Protein AF-A0A7L4TIC7-F1 (afdb_monomer)

pLDDT: mean 89.4, std 5.59, range [59.62, 98.0]

Nearest PDB structures (foldseek):
  6tpi-assembly1_B  TM=7.421E-01  e=2.059E-05  Escherichia coli K-12
  8i6s-assembly1_A  TM=5.550E-01  e=3.733E-06  Pseudomonas aeruginosa
  8tzk-assembly1_C  TM=5.262E-01  e=7.110E-04  Vibrio cholerae
  2vu5-assembly1_A  TM=3.747E-01  e=2.188E+00  Bacillus anthracis
  8snb-assembly1_4K  TM=3.324E-01  e=2.646E+00  Strongylocentrotus purpuratus

Secondary structure (DSSP, 8-state):
-EEEEEEPTT--HHHHHHHHHHHHTSTTEEEEEEE-HHHHHHHHHHHHGGGGGGGGGGSTT--PPPEEEEEESSGGGHHHHHHHHHTSTTEEEEES-HHHHHHHHHHHHHHHHHHHHHHHHHHHHHHHHHHHHHHHHHHHHHHHHHHHHHH-

Sequence (152 aa):
VEIRAYIELTATPEQQEELRTQIENTPNVESVTFLSKDEGLDQLIDSLNEAGSAFESIREENPLNDAFIVRAASPQLTESISQQIDEMPYVESTNYGQDFVERLFAFTDLARTIGVILIVGMMFTAMFLIANTIKITIIARKREIQIMKLVG

Solvent-accessible surface area (backbone atoms only — not comparable to full-atom values): 8396 Å² total; per-residue (Å²): 107,56,32,38,37,29,36,36,89,84,55,48,75,70,54,49,55,50,44,50,51,54,54,62,69,36,87,62,48,68,48,75,42,83,39,49,32,64,59,49,48,51,54,50,28,64,74,44,51,85,66,15,63,72,57,62,77,39,64,89,66,62,85,58,51,37,29,38,43,34,29,41,68,42,73,86,48,41,63,63,52,39,55,59,51,45,71,38,82,62,39,69,45,55,49,58,57,59,75,60,52,52,51,51,49,53,49,51,52,51,53,50,52,52,50,51,52,48,53,53,52,49,53,52,51,51,53,52,51,52,54,50,50,52,53,52,53,50,61,74,42,43,66,61,56,50,52,54,70,72,72,112

Foldseek 3Di:
DKKKFFFAPPDDPVNVVVLLVVLVPDPQWDDKDKDALLNVLVVVLVVCPPVSVVSVVCNVPRPGGIIIIIDGNDLVCNVVSQVVSQPDPRTPHMDDPVVVSVVVVVVVVVVVVVVVVVVVVVVVVVVVVVVVVVVVVCVVCVVVVVVVVVPD

Mean predicted aligned error: 8.48 Å

Radius of gyration: 30.86 Å; Cα contacts (8 Å, |Δi|>4): 159; chains: 1; bounding box: 78×26×85 Å

Structure (mmCIF, N/CA/C/O backbone):
data_AF-A0A7L4TIC7-F1
#
_entry.id   AF-A0A7L4TIC7-F1
#
loop_
_atom_site.group_PDB
_atom_site.id
_atom_site.type_symbol
_atom_site.label_atom_id
_atom_site.label_alt_id
_atom_site.label_comp_id
_atom_site.label_asym_id
_atom_site.label_entity_id
_atom_site.label_seq_id
_atom_site.pdbx_PDB_ins_code
_atom_site.Cartn_x
_atom_site.Cartn_y
_atom_site.Cartn_z
_atom_site.occupancy
_atom_site.B_iso_or_equiv
_atom_site.auth_seq_id
_atom_site.auth_comp_id
_atom_site.auth_asym_id
_atom_site.auth_atom_id
_atom_site.pdbx_PDB_model_num
ATOM 1 N N . VAL A 1 1 ? -1.397 6.448 -4.954 1.00 74.62 1 VAL A N 1
ATOM 2 C CA . VAL A 1 1 ? -0.495 5.275 -4.945 1.00 74.62 1 VAL A CA 1
ATOM 3 C C . VAL A 1 1 ? -0.288 4.907 -6.391 1.00 74.62 1 VAL A C 1
ATOM 5 O O . VAL A 1 1 ? -1.245 5.010 -7.152 1.00 74.62 1 VAL A O 1
ATOM 8 N N . GLU A 1 2 ? 0.940 4.599 -6.771 1.00 85.88 2 GLU A N 1
ATOM 9 C CA . GLU A 1 2 ? 1.299 4.319 -8.159 1.00 85.88 2 GLU A CA 1
ATOM 10 C C . GLU A 1 2 ? 1.877 2.912 -8.221 1.00 85.88 2 GLU A C 1
ATOM 12 O O . GLU A 1 2 ? 2.596 2.497 -7.311 1.00 85.88 2 GLU A O 1
ATOM 17 N N . ILE A 1 3 ? 1.512 2.186 -9.268 1.00 90.38 3 ILE A N 1
ATOM 18 C CA . ILE A 1 3 ? 2.014 0.855 -9.580 1.00 90.38 3 ILE A CA 1
ATOM 19 C C . ILE A 1 3 ? 2.990 1.046 -10.732 1.00 90.38 3 ILE A C 1
ATOM 21 O O . ILE A 1 3 ? 2.638 1.626 -11.755 1.00 90.38 3 ILE A O 1
ATOM 25 N N . ARG A 1 4 ? 4.222 0.587 -10.562 1.00 92.31 4 ARG A N 1
ATOM 26 C CA . ARG A 1 4 ? 5.228 0.526 -11.618 1.00 92.31 4 ARG A CA 1
ATOM 27 C C . ARG A 1 4 ? 5.211 -0.883 -12.183 1.00 92.31 4 ARG A C 1
ATOM 29 O O . ARG A 1 4 ? 5.597 -1.809 -11.481 1.00 92.31 4 ARG A O 1
ATOM 36 N N . ALA A 1 5 ? 4.735 -1.050 -13.407 1.00 92.69 5 ALA A N 1
ATOM 37 C CA . ALA A 1 5 ? 4.811 -2.315 -14.125 1.00 92.69 5 ALA A CA 1
ATOM 38 C C . ALA A 1 5 ? 6.033 -2.279 -15.043 1.00 92.69 5 ALA A C 1
ATOM 40 O O . ALA A 1 5 ? 6.049 -1.509 -16.001 1.00 92.69 5 ALA A O 1
ATOM 41 N N . TYR A 1 6 ? 7.064 -3.054 -14.721 1.00 93.06 6 TYR A N 1
ATOM 42 C CA . TYR A 1 6 ? 8.280 -3.155 -15.521 1.00 93.06 6 TYR A CA 1
ATOM 43 C C . TYR A 1 6 ? 8.050 -4.092 -16.699 1.00 93.06 6 TYR A C 1
ATOM 45 O O . TYR A 1 6 ? 7.533 -5.197 -16.535 1.00 93.06 6 TYR A O 1
ATOM 53 N N . ILE A 1 7 ? 8.443 -3.640 -17.880 1.00 92.38 7 ILE A N 1
ATOM 54 C CA . ILE A 1 7 ? 8.257 -4.347 -19.141 1.00 92.38 7 ILE A CA 1
ATOM 55 C C . ILE A 1 7 ? 9.481 -5.232 -19.391 1.00 92.38 7 ILE A C 1
ATOM 57 O O . ILE A 1 7 ? 10.610 -4.810 -19.141 1.00 92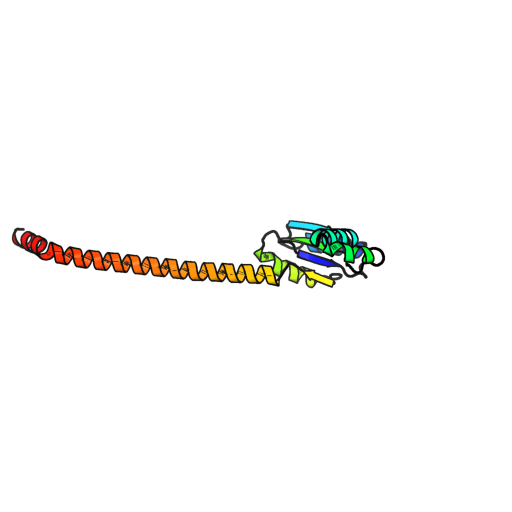.38 7 ILE A O 1
ATOM 61 N N . GLU A 1 8 ? 9.278 -6.442 -19.908 1.00 90.81 8 GLU A N 1
ATOM 62 C CA . GLU A 1 8 ? 10.387 -7.297 -20.343 1.00 90.81 8 GLU A CA 1
ATOM 63 C C . GLU A 1 8 ? 11.217 -6.624 -21.455 1.00 90.81 8 GLU A C 1
ATOM 65 O O . GLU A 1 8 ? 10.678 -6.102 -22.434 1.00 90.81 8 GLU A O 1
ATOM 70 N N . LEU A 1 9 ? 12.549 -6.717 -21.374 1.00 83.69 9 LEU A N 1
ATOM 71 C CA . LEU A 1 9 ? 13.474 -6.156 -22.379 1.00 83.69 9 LEU A CA 1
ATOM 72 C C . LEU A 1 9 ? 13.325 -6.765 -23.786 1.00 83.69 9 LEU A C 1
ATOM 74 O O . LEU A 1 9 ? 13.819 -6.212 -24.768 1.00 83.69 9 LEU A O 1
ATOM 78 N N . THR A 1 10 ? 12.689 -7.929 -23.887 1.00 85.44 10 THR A N 1
ATOM 79 C CA . THR A 1 10 ? 12.421 -8.659 -25.134 1.00 85.44 10 THR A CA 1
ATOM 80 C C . THR A 1 10 ? 11.144 -8.192 -25.837 1.00 85.44 10 THR A C 1
ATOM 82 O O . THR A 1 10 ? 10.901 -8.611 -26.972 1.00 85.44 10 THR A O 1
ATOM 85 N N . ALA A 1 11 ? 10.333 -7.345 -25.194 1.00 86.94 11 ALA A N 1
ATOM 86 C CA . ALA A 1 11 ? 9.066 -6.875 -25.736 1.00 86.94 11 ALA A CA 1
ATOM 87 C C . ALA A 1 11 ? 9.277 -5.913 -26.916 1.00 86.94 11 ALA A C 1
ATOM 89 O O . ALA A 1 11 ? 10.033 -4.944 -26.850 1.00 86.94 11 ALA A O 1
ATOM 90 N N . THR A 1 12 ? 8.570 -6.167 -28.014 1.00 90.50 12 THR A N 1
ATOM 91 C CA . THR A 1 12 ? 8.539 -5.278 -29.183 1.00 90.50 12 THR A CA 1
ATOM 92 C C . THR A 1 12 ? 7.638 -4.061 -28.931 1.00 90.50 12 THR A C 1
ATOM 94 O O . THR A 1 12 ? 6.710 -4.150 -28.127 1.00 90.50 12 THR A O 1
ATOM 97 N N . PRO A 1 13 ? 7.821 -2.939 -29.655 1.00 87.25 13 PRO A N 1
ATOM 98 C CA . PRO A 1 13 ? 6.958 -1.760 -29.507 1.00 87.25 13 PRO A CA 1
ATOM 99 C C . PRO A 1 13 ? 5.462 -2.051 -29.715 1.00 87.25 13 PRO A C 1
ATOM 101 O O . PRO A 1 13 ? 4.612 -1.447 -29.070 1.00 87.25 13 PRO A O 1
ATOM 104 N N . GLU A 1 14 ? 5.134 -3.004 -30.592 1.00 89.38 14 GLU A N 1
ATOM 105 C CA . GLU A 1 14 ? 3.754 -3.444 -30.831 1.00 89.38 14 GLU A CA 1
ATOM 106 C C . GLU A 1 14 ? 3.173 -4.164 -29.603 1.00 89.38 14 GLU A C 1
ATOM 108 O O . GLU A 1 14 ? 2.043 -3.890 -29.204 1.00 89.38 14 GLU A O 1
ATOM 113 N N . GLN A 1 15 ? 3.967 -5.024 -28.956 1.00 90.00 15 GLN A N 1
ATOM 114 C CA . GLN A 1 15 ? 3.585 -5.718 -27.720 1.00 90.00 15 GLN A CA 1
ATOM 115 C C . GLN A 1 15 ? 3.470 -4.758 -26.532 1.00 90.00 15 GLN A C 1
ATOM 117 O O . GLN A 1 15 ? 2.595 -4.935 -25.689 1.00 90.00 15 GLN A O 1
ATOM 122 N N . GLN A 1 16 ? 4.313 -3.723 -26.473 1.00 89.50 16 GLN A N 1
ATOM 123 C CA . GLN A 1 16 ? 4.222 -2.685 -25.444 1.00 89.50 16 GLN A CA 1
ATOM 124 C C . GLN A 1 16 ? 2.912 -1.894 -25.547 1.00 89.50 16 GLN A C 1
ATOM 126 O O . GLN A 1 16 ? 2.272 -1.638 -24.529 1.00 89.50 16 GLN A O 1
ATOM 131 N N . GLU A 1 17 ? 2.478 -1.538 -26.759 1.00 90.38 17 GLU A N 1
ATOM 132 C CA . GLU A 1 17 ? 1.213 -0.819 -26.957 1.00 90.38 17 GLU A CA 1
ATOM 133 C C . GLU A 1 17 ? -0.009 -1.718 -26.696 1.00 90.38 17 GLU A C 1
ATOM 135 O O . GLU A 1 17 ? -1.021 -1.267 -26.146 1.00 90.38 17 GLU A O 1
ATOM 140 N N . GLU A 1 18 ? 0.088 -3.011 -27.024 1.00 91.50 18 GLU A N 1
ATOM 141 C CA . GLU A 1 18 ? -0.933 -3.993 -26.653 1.00 91.50 18 GLU A CA 1
ATOM 142 C C . GLU A 1 18 ? -1.052 -4.113 -25.128 1.00 91.50 18 GLU A C 1
ATOM 144 O O . GLU A 1 18 ? -2.153 -3.984 -24.588 1.00 91.50 18 GLU A O 1
ATOM 149 N N . LEU A 1 19 ? 0.075 -4.277 -24.427 1.00 91.00 19 LEU A N 1
ATOM 150 C CA . LEU A 1 19 ? 0.128 -4.321 -22.966 1.00 91.00 19 LEU A CA 1
ATOM 151 C C . LEU A 1 19 ? -0.454 -3.043 -22.354 1.00 91.00 19 LEU A C 1
ATOM 153 O O . LEU A 1 19 ? -1.300 -3.111 -21.465 1.00 91.00 19 LEU A O 1
ATOM 157 N N . ARG A 1 20 ? -0.079 -1.872 -22.875 1.00 91.69 20 ARG A N 1
ATOM 158 C CA . ARG A 1 20 ? -0.636 -0.588 -22.441 1.00 91.69 20 ARG A CA 1
ATOM 159 C C . ARG A 1 20 ? -2.159 -0.569 -22.545 1.00 91.69 20 ARG A C 1
ATOM 161 O O . ARG A 1 20 ? -2.834 -0.197 -21.589 1.00 91.69 20 ARG A O 1
ATOM 168 N N . THR A 1 21 ? -2.699 -1.009 -23.679 1.00 91.75 21 THR A N 1
ATOM 169 C CA . THR A 1 21 ? -4.147 -1.073 -23.909 1.00 91.75 21 THR A CA 1
ATOM 170 C C . THR A 1 21 ? -4.823 -2.052 -22.944 1.00 91.75 21 THR A C 1
ATOM 172 O O . THR A 1 21 ? -5.914 -1.774 -22.445 1.00 91.75 21 THR A O 1
ATOM 175 N N . GLN A 1 22 ? -4.200 -3.195 -22.645 1.00 91.69 22 GLN A N 1
ATOM 176 C CA . GLN A 1 22 ? -4.724 -4.151 -21.662 1.00 91.69 22 GLN A CA 1
ATOM 177 C C . GLN A 1 22 ? -4.768 -3.546 -20.250 1.00 91.69 22 GLN A C 1
ATOM 179 O O . GLN A 1 22 ? -5.786 -3.653 -19.562 1.00 91.69 22 GLN A O 1
ATOM 184 N N . ILE A 1 23 ? -3.712 -2.834 -19.849 1.00 91.44 23 ILE A N 1
ATOM 185 C CA . ILE A 1 23 ? -3.646 -2.140 -18.559 1.00 91.44 23 ILE A CA 1
ATOM 186 C C . ILE A 1 23 ? -4.694 -1.016 -18.491 1.00 91.44 23 ILE A C 1
ATOM 188 O O . ILE A 1 23 ? -5.411 -0.911 -17.500 1.00 91.44 23 ILE A O 1
ATOM 192 N N . GLU A 1 24 ? -4.847 -0.204 -19.541 1.00 91.88 24 GLU A N 1
ATOM 193 C CA . GLU A 1 24 ? -5.849 0.876 -19.591 1.00 91.88 24 GLU A CA 1
ATOM 194 C C . GLU A 1 24 ? -7.293 0.344 -19.508 1.00 91.88 24 GLU A C 1
ATOM 196 O O . GLU A 1 24 ? -8.161 0.990 -18.922 1.00 91.88 24 GLU A O 1
ATOM 201 N N . ASN A 1 25 ? -7.552 -0.854 -20.039 1.00 91.62 25 ASN A N 1
ATOM 202 C CA . ASN A 1 25 ? -8.856 -1.518 -19.950 1.00 91.62 25 ASN A CA 1
ATOM 203 C C . ASN A 1 25 ? -9.090 -2.253 -18.619 1.00 91.62 25 ASN A C 1
ATOM 205 O O . ASN A 1 25 ? -10.174 -2.806 -18.402 1.00 91.62 25 ASN A O 1
ATOM 209 N N . THR A 1 26 ? -8.102 -2.280 -17.722 1.00 89.44 26 THR A N 1
ATOM 210 C CA . THR A 1 26 ? -8.233 -2.955 -16.431 1.00 89.44 26 THR A CA 1
ATOM 211 C C . THR A 1 26 ? -9.174 -2.160 -15.514 1.00 89.44 26 THR A C 1
ATOM 213 O O . THR A 1 26 ? -9.023 -0.943 -15.362 1.00 89.44 26 THR A O 1
ATOM 216 N N . PRO A 1 27 ? -10.166 -2.805 -14.867 1.00 88.62 27 PRO A N 1
ATOM 217 C CA . PRO A 1 27 ? -11.102 -2.109 -13.993 1.00 88.62 27 PRO A CA 1
ATOM 218 C C . PRO A 1 27 ? -10.393 -1.357 -12.863 1.00 88.62 27 PRO A C 1
ATOM 220 O O . PRO A 1 27 ? -9.529 -1.906 -12.183 1.00 88.62 27 PRO A O 1
ATOM 223 N N . ASN A 1 28 ? -10.852 -0.135 -12.581 1.00 88.75 28 ASN A N 1
ATOM 224 C CA . ASN A 1 28 ? -10.323 0.739 -11.526 1.00 88.75 28 ASN A CA 1
ATOM 225 C C . ASN A 1 28 ? -8.912 1.303 -11.786 1.00 88.75 28 ASN A C 1
ATOM 227 O O . ASN A 1 28 ? -8.305 1.847 -10.859 1.00 88.75 28 ASN A O 1
ATOM 231 N N . VAL A 1 29 ? -8.410 1.232 -13.020 1.00 91.69 29 VAL A N 1
ATOM 232 C CA . VAL A 1 29 ? -7.268 2.037 -13.472 1.00 91.69 29 VAL A CA 1
ATOM 233 C C . VAL A 1 29 ? -7.754 3.440 -13.850 1.00 91.69 29 VAL A C 1
ATOM 235 O O . VAL A 1 29 ? -8.748 3.601 -14.552 1.00 91.69 29 VAL A O 1
ATOM 238 N N . GLU A 1 30 ? -7.079 4.465 -13.334 1.00 91.19 30 GLU A N 1
ATOM 239 C CA . GLU A 1 30 ? -7.373 5.879 -13.600 1.00 91.19 30 GLU A CA 1
ATOM 240 C C . GLU A 1 30 ? -6.532 6.419 -14.762 1.00 91.19 30 GLU A C 1
ATOM 242 O O . GLU A 1 30 ? -7.038 7.141 -15.619 1.00 91.19 30 GLU A O 1
ATOM 247 N N . SER A 1 31 ? -5.242 6.080 -14.794 1.00 91.56 31 SER A N 1
ATOM 248 C CA . SER A 1 31 ? -4.322 6.526 -15.839 1.00 91.56 31 SER A CA 1
ATOM 249 C C . SER A 1 31 ? -3.133 5.586 -15.978 1.00 91.56 31 SER A C 1
ATOM 251 O O . SER A 1 31 ? -2.678 5.012 -14.985 1.00 91.56 31 SER A O 1
ATOM 253 N N . VAL A 1 32 ? -2.584 5.512 -17.189 1.00 94.00 32 VAL A N 1
ATOM 254 C CA . VAL A 1 32 ? -1.352 4.787 -17.507 1.00 94.00 32 VAL A CA 1
ATOM 255 C C . VAL A 1 32 ? -0.393 5.750 -18.196 1.00 94.00 32 VAL A C 1
ATOM 257 O O . VAL A 1 32 ? -0.755 6.386 -19.185 1.00 94.00 32 VAL A O 1
ATOM 260 N N . THR A 1 33 ? 0.823 5.860 -17.673 1.00 93.50 33 THR A N 1
ATOM 261 C CA . THR A 1 33 ? 1.882 6.702 -18.240 1.00 93.50 33 THR A CA 1
ATOM 262 C C . THR A 1 33 ? 3.084 5.833 -18.562 1.00 93.50 33 THR A C 1
ATOM 264 O O . THR A 1 33 ? 3.554 5.095 -17.702 1.00 93.50 33 THR A O 1
ATOM 267 N N . PHE A 1 34 ? 3.594 5.921 -19.786 1.00 93.62 34 PHE A N 1
ATOM 268 C CA . PHE A 1 34 ? 4.850 5.274 -20.148 1.00 93.62 34 PHE A CA 1
ATOM 269 C C . PHE A 1 34 ? 6.029 6.045 -19.549 1.00 93.62 34 PHE A C 1
ATOM 271 O O . PHE A 1 34 ? 6.073 7.272 -19.639 1.00 93.62 34 PHE A O 1
ATOM 278 N N . LEU A 1 35 ? 6.957 5.320 -18.937 1.00 92.62 35 LEU A N 1
ATOM 279 C CA . LEU A 1 35 ? 8.222 5.820 -18.426 1.00 92.62 35 LEU A CA 1
ATOM 280 C C . LEU A 1 35 ? 9.333 5.025 -19.103 1.00 92.62 35 LEU A C 1
ATOM 282 O O . LEU A 1 35 ? 9.472 3.822 -18.871 1.00 92.62 35 LEU A O 1
ATOM 286 N N . SER A 1 36 ? 10.121 5.699 -19.932 1.00 92.25 36 SER A N 1
ATOM 287 C CA . SER A 1 36 ? 11.286 5.063 -20.541 1.00 92.25 36 SER A CA 1
ATOM 288 C C . SER A 1 36 ? 12.347 4.751 -19.486 1.00 92.25 36 SER A C 1
ATOM 290 O O . SER A 1 36 ? 12.454 5.431 -18.461 1.00 92.25 36 SER A O 1
ATOM 292 N N . LYS A 1 37 ? 13.186 3.752 -19.750 1.00 89.56 37 LYS A N 1
ATOM 293 C CA . LYS A 1 37 ? 14.332 3.417 -18.895 1.00 89.56 37 LYS A CA 1
ATOM 294 C C . LYS A 1 37 ? 15.274 4.598 -18.649 1.00 89.56 37 LYS A C 1
ATOM 296 O O . LYS A 1 37 ? 15.871 4.686 -17.577 1.00 89.56 37 LYS A O 1
ATOM 301 N N . ASP A 1 38 ? 15.403 5.506 -19.617 1.00 90.00 38 ASP A N 1
ATOM 302 C CA . ASP A 1 38 ? 16.274 6.681 -19.519 1.00 90.00 38 ASP A CA 1
ATOM 303 C C . ASP A 1 38 ? 15.658 7.742 -18.602 1.00 90.00 38 ASP A C 1
ATOM 305 O O . ASP A 1 38 ? 16.318 8.217 -17.680 1.00 90.00 38 ASP A O 1
ATOM 309 N N . GLU A 1 39 ? 14.361 8.026 -18.757 1.00 89.88 39 GLU A N 1
ATOM 310 C CA . GLU A 1 39 ? 13.628 8.888 -17.821 1.00 89.88 39 GLU A CA 1
ATOM 311 C C . GLU A 1 39 ? 13.579 8.281 -16.410 1.00 89.88 39 GLU A C 1
ATOM 313 O O . GLU A 1 39 ? 13.646 8.999 -15.412 1.00 89.88 39 GLU A O 1
ATOM 318 N N . GLY A 1 40 ? 13.476 6.954 -16.306 1.00 88.31 40 GLY A N 1
ATOM 319 C CA . GLY A 1 40 ? 13.539 6.232 -15.039 1.00 88.31 40 GLY A CA 1
ATOM 320 C C . GLY A 1 40 ? 14.896 6.372 -14.346 1.00 88.31 40 GLY A C 1
ATOM 321 O O . GLY A 1 40 ? 14.940 6.541 -13.125 1.00 88.31 40 GLY A O 1
ATOM 322 N N . LEU A 1 41 ? 15.990 6.353 -15.114 1.00 88.81 41 LEU A N 1
ATOM 323 C CA . LEU A 1 41 ? 17.339 6.590 -14.602 1.00 88.81 41 LEU A CA 1
ATOM 324 C C . LEU A 1 41 ? 17.508 8.035 -14.128 1.00 88.81 41 LEU A C 1
ATOM 326 O O . LEU A 1 41 ? 18.042 8.254 -13.042 1.00 88.81 41 LEU A O 1
ATOM 330 N N . ASP A 1 42 ? 17.003 9.006 -14.888 1.00 89.38 42 ASP A N 1
ATOM 331 C CA . AS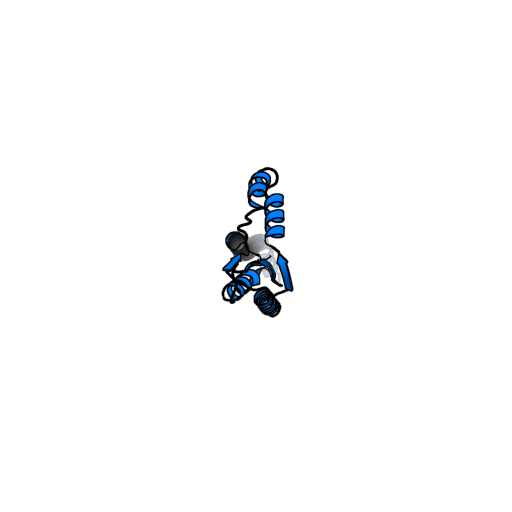P A 1 42 ? 17.029 10.415 -14.489 1.00 89.38 42 ASP A CA 1
ATOM 332 C C . ASP A 1 42 ? 16.251 10.630 -13.178 1.00 89.38 42 ASP A C 1
ATOM 334 O O . ASP A 1 42 ? 16.780 11.209 -12.229 1.00 89.38 42 ASP A O 1
ATOM 338 N N . GLN A 1 43 ? 15.046 10.053 -13.054 1.00 88.88 43 GLN A N 1
ATOM 339 C CA . GLN A 1 43 ? 14.278 10.090 -11.802 1.00 88.88 43 GLN A CA 1
ATOM 340 C C . GLN A 1 43 ? 15.022 9.439 -10.628 1.00 88.88 43 GLN A C 1
ATOM 342 O O . GLN A 1 43 ? 14.924 9.912 -9.492 1.00 88.88 43 GLN A O 1
ATOM 347 N N . LEU A 1 44 ? 15.745 8.343 -10.875 1.00 86.62 44 LEU A N 1
ATOM 348 C CA . LEU A 1 44 ? 16.536 7.668 -9.850 1.00 86.62 44 LEU A CA 1
ATOM 349 C C . LEU A 1 44 ? 17.688 8.557 -9.371 1.00 86.62 44 LEU A C 1
ATOM 351 O O . LEU A 1 44 ? 17.847 8.727 -8.160 1.00 86.62 44 LEU A O 1
ATOM 355 N N . ILE A 1 45 ? 18.454 9.141 -10.295 1.00 87.44 45 ILE A N 1
ATOM 356 C CA . ILE A 1 45 ? 19.572 10.045 -9.989 1.00 87.44 45 ILE A CA 1
ATOM 357 C C . ILE A 1 45 ? 19.068 11.240 -9.170 1.00 87.44 45 ILE A C 1
ATOM 359 O O . ILE A 1 45 ? 19.610 11.515 -8.095 1.00 87.44 45 ILE A O 1
ATOM 363 N N . ASP A 1 46 ? 17.980 11.874 -9.612 1.00 88.31 46 ASP A N 1
ATOM 364 C CA . ASP A 1 46 ? 17.370 13.019 -8.930 1.00 88.31 46 ASP A CA 1
ATOM 365 C C . ASP A 1 46 ? 16.897 12.661 -7.512 1.00 88.31 46 ASP A C 1
ATOM 367 O O . ASP A 1 46 ? 17.083 13.432 -6.568 1.00 88.31 46 ASP A O 1
ATOM 371 N N . SER A 1 47 ? 16.335 11.462 -7.322 1.00 86.94 47 SER A N 1
ATOM 372 C CA . SER A 1 47 ? 15.861 11.006 -6.007 1.00 86.94 47 SER A CA 1
ATOM 373 C C . SER A 1 47 ? 16.984 10.798 -4.980 1.00 86.94 47 SER A C 1
ATOM 375 O O . SER A 1 47 ? 16.740 10.872 -3.772 1.00 86.94 47 SER A O 1
ATOM 377 N N . LEU A 1 48 ? 18.219 10.566 -5.44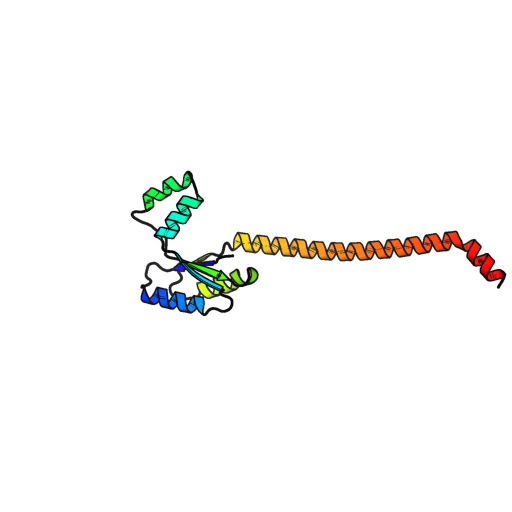2 1.00 87.12 48 LEU A N 1
ATOM 378 C CA . LEU A 1 48 ? 19.378 10.233 -4.609 1.00 87.12 48 LEU A CA 1
ATOM 379 C C . LEU A 1 48 ? 20.319 11.426 -4.362 1.00 87.12 48 LEU A C 1
ATOM 381 O O . LEU A 1 48 ? 21.266 11.296 -3.581 1.00 87.12 48 LEU A O 1
ATOM 385 N N . ASN A 1 49 ? 20.048 12.595 -4.957 1.00 85.25 49 ASN A N 1
ATOM 386 C CA . ASN A 1 49 ? 20.849 13.819 -4.821 1.00 85.25 49 ASN A CA 1
ATOM 387 C C . ASN A 1 49 ? 22.360 13.549 -5.021 1.00 85.25 49 ASN A C 1
ATOM 389 O O . ASN A 1 49 ? 22.768 13.018 -6.050 1.00 85.25 49 ASN A O 1
ATOM 393 N N . GLU A 1 50 ? 23.210 13.868 -4.034 1.00 81.38 50 GLU A N 1
ATOM 394 C CA . GLU A 1 50 ? 24.671 13.693 -4.119 1.00 81.38 50 GLU A CA 1
ATOM 395 C C . GLU A 1 50 ? 25.097 12.237 -4.388 1.00 81.38 50 GLU A C 1
ATOM 397 O O . GLU A 1 50 ? 26.087 12.003 -5.084 1.00 81.38 50 GLU A O 1
ATOM 402 N N . ALA A 1 51 ? 24.330 11.252 -3.905 1.00 80.94 51 ALA A N 1
ATOM 403 C CA . ALA A 1 51 ? 24.592 9.833 -4.151 1.00 80.94 51 ALA A CA 1
ATOM 404 C C . ALA A 1 51 ? 24.180 9.377 -5.565 1.00 80.94 51 ALA A C 1
ATOM 406 O O . ALA A 1 51 ? 24.649 8.337 -6.030 1.00 80.94 51 ALA A O 1
ATOM 407 N N . GLY A 1 52 ? 23.346 10.157 -6.262 1.00 79.44 52 GLY A N 1
ATOM 408 C CA . GLY A 1 52 ? 22.916 9.892 -7.637 1.00 79.44 52 GLY A CA 1
ATOM 409 C C . GLY A 1 52 ? 24.059 9.972 -8.651 1.00 79.44 52 GLY A C 1
ATOM 410 O O . GLY A 1 52 ? 24.054 9.240 -9.635 1.00 79.44 52 GLY A O 1
ATOM 411 N N . SER A 1 53 ? 25.095 10.769 -8.363 1.00 79.31 53 SER A N 1
ATOM 412 C CA . SER A 1 53 ? 26.277 10.940 -9.226 1.00 79.31 53 SER A CA 1
ATOM 413 C C . SER A 1 53 ? 27.012 9.629 -9.546 1.00 79.31 53 SER A C 1
ATOM 415 O O . SER A 1 53 ? 27.613 9.495 -10.609 1.00 79.31 53 SER A O 1
ATOM 417 N N . ALA A 1 54 ? 26.917 8.618 -8.673 1.00 82.19 54 ALA A N 1
ATOM 418 C CA . ALA A 1 54 ? 27.470 7.289 -8.930 1.00 82.19 54 ALA A CA 1
ATOM 419 C C . ALA A 1 54 ? 26.768 6.569 -10.100 1.00 82.19 54 ALA A C 1
ATOM 421 O O . ALA A 1 54 ? 27.399 5.794 -10.821 1.00 82.19 54 ALA A O 1
ATOM 422 N N . PHE A 1 55 ? 25.482 6.854 -10.315 1.00 82.31 55 PHE A N 1
ATOM 423 C CA . PHE A 1 55 ? 24.645 6.235 -11.341 1.00 82.31 55 PHE A CA 1
ATOM 424 C C . PHE A 1 55 ? 24.705 6.964 -12.692 1.00 82.31 55 PHE A C 1
ATOM 426 O O . PHE A 1 55 ? 24.238 6.427 -13.690 1.00 82.31 55 PHE A O 1
ATOM 433 N N . GLU A 1 56 ? 25.349 8.132 -12.787 1.00 81.88 56 GLU A N 1
ATOM 434 C CA . GLU A 1 56 ? 25.608 8.749 -14.098 1.00 81.88 56 GLU A CA 1
ATOM 435 C C . GLU A 1 56 ? 26.507 7.868 -14.977 1.00 81.88 56 GLU A C 1
ATOM 437 O O . GLU A 1 56 ? 26.360 7.839 -16.196 1.00 81.88 56 GLU A O 1
ATOM 442 N N . SER A 1 57 ? 27.406 7.098 -14.355 1.00 83.12 57 SER A N 1
ATOM 443 C CA . SER A 1 57 ? 28.350 6.218 -15.053 1.00 83.12 57 SER A CA 1
ATOM 444 C C . SER A 1 57 ? 27.698 5.034 -15.780 1.00 83.12 57 SER A C 1
ATOM 446 O O . SER A 1 57 ? 28.314 4.473 -16.681 1.00 83.12 57 SER A O 1
ATOM 448 N N . ILE A 1 58 ? 26.455 4.676 -15.432 1.00 82.19 58 ILE A N 1
ATOM 449 C CA . ILE A 1 58 ? 25.714 3.566 -16.053 1.00 82.19 58 ILE A CA 1
ATOM 450 C C . ILE A 1 58 ? 24.758 4.031 -17.161 1.00 82.19 58 ILE A C 1
ATOM 452 O O . ILE A 1 58 ? 24.034 3.209 -17.711 1.00 82.19 58 ILE A O 1
ATOM 456 N N . ARG A 1 59 ? 24.757 5.324 -17.530 1.00 82.38 59 ARG A N 1
ATOM 457 C CA . ARG A 1 59 ? 23.924 5.831 -18.641 1.00 82.38 59 ARG A CA 1
ATOM 458 C C . ARG A 1 59 ? 24.224 5.145 -19.972 1.00 82.38 59 ARG A C 1
ATOM 460 O O . ARG A 1 59 ? 23.312 4.960 -20.768 1.00 82.38 59 ARG A O 1
ATOM 467 N N . GLU A 1 60 ? 25.488 4.799 -20.224 1.00 79.31 60 GLU A N 1
ATOM 468 C CA . GLU A 1 60 ? 25.903 4.168 -21.487 1.00 79.31 60 GLU A CA 1
ATOM 469 C C . GLU A 1 60 ? 25.385 2.727 -21.622 1.00 79.31 60 GLU A C 1
ATOM 471 O O . GLU A 1 60 ? 25.060 2.291 -22.724 1.00 79.31 60 GLU A O 1
ATOM 476 N N . GLU A 1 61 ? 25.239 2.013 -20.503 1.00 82.25 61 GLU A N 1
ATOM 477 C CA . GLU A 1 61 ? 24.677 0.659 -20.432 1.00 82.25 61 GLU A CA 1
ATOM 478 C C . GLU A 1 61 ? 23.563 0.617 -19.378 1.00 82.25 61 GLU A C 1
ATOM 480 O O . GLU A 1 61 ? 23.699 -0.020 -18.334 1.00 82.25 61 GLU A O 1
ATOM 485 N N . ASN A 1 62 ? 22.465 1.335 -19.642 1.00 84.44 62 ASN A N 1
ATOM 486 C CA . ASN A 1 62 ? 21.334 1.441 -18.720 1.00 84.44 62 ASN A CA 1
ATOM 487 C C . ASN A 1 62 ?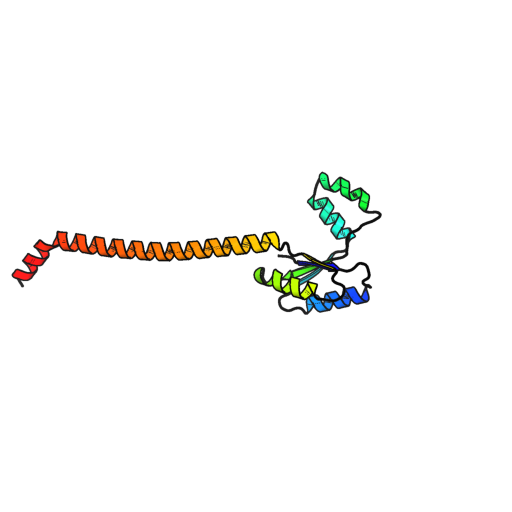 20.670 0.060 -18.511 1.00 84.44 62 ASN A C 1
ATOM 489 O O . ASN A 1 62 ? 20.052 -0.455 -19.450 1.00 84.44 62 ASN A O 1
ATOM 493 N N . PRO A 1 63 ? 20.765 -0.538 -17.305 1.00 82.06 63 PRO A N 1
ATOM 494 C CA . PRO A 1 63 ? 20.212 -1.858 -17.023 1.00 82.06 63 PRO A CA 1
ATOM 495 C C . PRO A 1 63 ? 18.718 -1.807 -16.674 1.00 82.06 63 PRO A C 1
ATOM 497 O O . PRO A 1 63 ? 18.141 -2.842 -16.350 1.00 82.06 63 PRO A O 1
ATOM 500 N N . LEU A 1 64 ? 18.108 -0.616 -16.651 1.00 86.56 64 LEU A N 1
ATOM 501 C CA . LEU A 1 64 ? 16.704 -0.452 -16.301 1.00 86.56 64 LEU A CA 1
ATOM 502 C C . LEU A 1 64 ? 15.790 -0.875 -17.451 1.00 86.56 64 LEU A C 1
ATOM 504 O O . LEU A 1 64 ? 16.090 -0.688 -18.633 1.00 86.56 64 LEU A O 1
ATOM 508 N N . ASN A 1 65 ? 14.631 -1.386 -17.057 1.00 89.38 65 ASN A N 1
ATOM 509 C CA . ASN A 1 65 ? 13.533 -1.696 -17.953 1.00 89.38 65 ASN A CA 1
ATOM 510 C C . ASN A 1 65 ? 12.664 -0.455 -18.169 1.00 89.38 65 ASN A C 1
ATOM 512 O O . ASN A 1 65 ? 12.544 0.398 -17.283 1.00 89.38 65 ASN A O 1
ATOM 516 N N . ASP A 1 66 ? 12.006 -0.392 -19.324 1.00 92.12 66 ASP A N 1
ATOM 517 C CA . ASP A 1 66 ? 10.880 0.517 -19.507 1.00 92.12 66 ASP A CA 1
ATOM 518 C C . ASP A 1 66 ? 9.749 0.124 -18.544 1.00 92.12 66 ASP A C 1
ATOM 520 O O . ASP A 1 66 ? 9.603 -1.045 -18.171 1.00 92.12 66 ASP A O 1
ATOM 524 N N . ALA A 1 67 ? 8.947 1.095 -18.116 1.00 93.69 67 ALA A N 1
ATOM 525 C CA . ALA A 1 67 ? 7.888 0.856 -17.148 1.00 93.69 67 ALA A CA 1
ATOM 526 C C . ALA A 1 67 ? 6.601 1.603 -17.495 1.00 93.69 67 ALA A C 1
ATOM 528 O O . ALA A 1 67 ? 6.618 2.740 -17.959 1.00 93.69 67 ALA A O 1
ATOM 529 N N . PHE A 1 68 ? 5.462 0.996 -17.177 1.00 94.25 68 PHE A N 1
ATOM 530 C CA . PHE A 1 68 ? 4.182 1.688 -17.123 1.00 94.25 68 PHE A CA 1
ATOM 531 C C . PHE A 1 68 ? 3.881 2.120 -15.689 1.00 94.25 68 PHE A C 1
ATOM 533 O O . PHE A 1 68 ? 3.827 1.305 -14.768 1.00 94.25 68 PHE A O 1
ATOM 540 N N . ILE A 1 69 ? 3.662 3.418 -15.502 1.00 93.50 69 ILE A N 1
ATOM 541 C CA . ILE A 1 69 ? 3.182 4.005 -14.256 1.00 93.50 69 ILE A CA 1
ATOM 542 C C . ILE A 1 69 ? 1.659 4.001 -14.291 1.00 93.50 69 ILE A C 1
ATOM 544 O O . ILE A 1 69 ? 1.028 4.789 -14.997 1.00 93.50 69 ILE A O 1
ATOM 548 N N . VAL A 1 70 ? 1.068 3.099 -13.518 1.00 93.38 70 VAL A N 1
ATOM 549 C CA . VAL A 1 70 ? -0.373 2.884 -13.445 1.00 93.38 70 VAL A CA 1
ATOM 550 C C . VAL A 1 70 ? -0.905 3.501 -12.162 1.00 93.38 70 VAL A C 1
ATOM 552 O O . VAL A 1 70 ? -0.446 3.202 -11.055 1.00 93.38 70 VAL A O 1
ATOM 555 N N . ARG A 1 71 ? -1.900 4.374 -12.294 1.00 91.56 71 ARG A N 1
ATOM 556 C CA . ARG A 1 71 ? -2.598 4.972 -11.157 1.00 91.56 71 ARG A CA 1
ATOM 557 C C . ARG A 1 71 ? -3.908 4.240 -10.923 1.00 91.56 71 ARG A C 1
ATOM 559 O O . ARG A 1 71 ? -4.758 4.184 -11.806 1.00 91.56 71 ARG A O 1
ATOM 566 N N . ALA A 1 72 ? -4.071 3.697 -9.723 1.00 90.94 72 ALA A N 1
ATOM 567 C CA . ALA A 1 72 ? -5.324 3.093 -9.290 1.00 90.94 72 ALA A CA 1
ATOM 568 C C . ALA A 1 72 ? -6.321 4.173 -8.844 1.00 90.94 72 ALA A C 1
ATOM 570 O O . ALA A 1 72 ? -5.952 5.094 -8.113 1.00 90.94 72 ALA A O 1
ATOM 571 N N . ALA A 1 73 ? -7.600 3.995 -9.179 1.00 90.44 73 ALA A N 1
ATOM 572 C CA . ALA A 1 73 ? -8.693 4.874 -8.759 1.00 90.44 73 ALA A CA 1
ATOM 573 C C . ALA A 1 73 ? -8.895 4.900 -7.232 1.00 90.44 73 ALA A C 1
ATOM 575 O O . ALA A 1 73 ? -9.516 5.810 -6.684 1.00 90.44 73 ALA A O 1
ATOM 576 N N . SER A 1 74 ? -8.411 3.885 -6.512 1.00 88.00 74 SER A N 1
ATOM 577 C CA . SER A 1 74 ? -8.435 3.853 -5.050 1.00 88.00 74 SER A CA 1
ATOM 578 C C . SER A 1 74 ? -7.189 3.169 -4.488 1.00 88.00 74 SER A C 1
ATOM 580 O O . SER A 1 74 ? -6.828 2.090 -4.959 1.00 88.00 74 SER A O 1
ATOM 582 N N . PRO A 1 75 ? -6.563 3.729 -3.432 1.00 84.06 75 PRO A N 1
ATOM 583 C CA . PRO A 1 75 ? -5.382 3.149 -2.793 1.00 84.06 75 PRO A CA 1
ATOM 584 C C . PRO A 1 75 ? -5.534 1.691 -2.355 1.00 84.06 75 PRO A C 1
ATOM 586 O O . PRO A 1 75 ? -4.563 0.944 -2.419 1.00 84.06 75 PRO A O 1
ATOM 589 N N . GLN A 1 76 ? -6.733 1.277 -1.933 1.00 84.38 76 GLN A N 1
ATOM 590 C CA . GLN A 1 76 ? -6.986 -0.095 -1.476 1.00 84.38 76 GLN A CA 1
ATOM 591 C C . GLN A 1 76 ? -7.000 -1.119 -2.620 1.00 84.38 76 GLN A C 1
ATOM 593 O O . GLN A 1 76 ? -6.853 -2.307 -2.368 1.00 84.38 76 GLN A O 1
ATOM 598 N N . LEU A 1 77 ? -7.182 -0.676 -3.867 1.00 87.12 77 LEU A N 1
ATOM 599 C CA . LEU A 1 77 ? -7.231 -1.553 -5.042 1.00 87.12 77 LEU A CA 1
ATOM 600 C C . LEU A 1 77 ? -5.853 -1.760 -5.678 1.00 87.12 77 LEU A C 1
ATOM 602 O O . LEU A 1 77 ? -5.706 -2.614 -6.544 1.00 87.12 77 LEU A O 1
ATOM 606 N N . THR A 1 78 ? -4.851 -0.996 -5.235 1.00 88.44 78 THR A N 1
ATOM 607 C CA . THR A 1 78 ? -3.489 -1.002 -5.782 1.00 88.44 78 THR A CA 1
ATOM 608 C C . THR A 1 78 ? -2.879 -2.405 -5.801 1.00 88.44 78 THR A C 1
ATOM 610 O O . THR A 1 78 ? -2.319 -2.801 -6.814 1.00 88.44 78 THR A O 1
ATOM 613 N N . GLU A 1 79 ? -3.039 -3.174 -4.720 1.00 87.75 79 GLU A N 1
ATOM 614 C CA . GLU A 1 79 ? -2.538 -4.553 -4.618 1.00 87.75 79 GLU A CA 1
ATOM 615 C C . GLU A 1 79 ? -3.202 -5.479 -5.644 1.00 87.75 79 GLU A C 1
ATOM 617 O O . GLU A 1 79 ? -2.517 -6.162 -6.400 1.00 87.75 79 GLU A O 1
ATOM 622 N N . SER A 1 80 ? -4.536 -5.461 -5.721 1.00 89.12 80 SER A N 1
ATOM 623 C CA . SER A 1 80 ? -5.277 -6.331 -6.640 1.00 89.12 80 SER A CA 1
ATOM 624 C C . SER A 1 80 ? -4.993 -6.002 -8.105 1.00 89.12 80 SER A C 1
ATOM 626 O O . SER A 1 80 ? -4.856 -6.912 -8.917 1.00 89.12 80 SER A O 1
ATOM 628 N N . ILE A 1 81 ? -4.879 -4.714 -8.442 1.00 90.88 81 ILE A N 1
ATOM 629 C CA . ILE A 1 81 ? -4.519 -4.271 -9.793 1.00 90.88 81 ILE A CA 1
ATOM 630 C C . ILE A 1 81 ? -3.076 -4.675 -10.109 1.00 90.88 81 ILE A C 1
ATOM 632 O O . ILE A 1 81 ? -2.819 -5.166 -11.200 1.00 90.88 81 ILE A O 1
ATOM 636 N N . SER A 1 82 ? -2.145 -4.524 -9.159 1.00 90.31 82 SER A N 1
ATOM 637 C CA . SER A 1 82 ? -0.753 -4.937 -9.356 1.00 90.31 82 SER A CA 1
ATOM 638 C C . SER A 1 82 ? -0.654 -6.427 -9.662 1.00 90.31 82 SER A C 1
ATOM 640 O O . SER A 1 82 ? -0.020 -6.783 -10.642 1.00 90.31 82 SER A O 1
ATOM 642 N N . GLN A 1 83 ? -1.336 -7.280 -8.891 1.00 89.81 83 GLN A N 1
ATOM 643 C CA . GLN A 1 83 ? -1.359 -8.731 -9.122 1.00 89.81 83 GLN A CA 1
ATOM 644 C C . GLN A 1 83 ? -1.954 -9.092 -10.490 1.00 89.81 83 GLN A C 1
ATOM 646 O O . GLN A 1 83 ? -1.418 -9.946 -11.182 1.00 89.81 83 GLN A O 1
ATOM 651 N N . GLN A 1 84 ? -3.027 -8.413 -10.912 1.00 90.56 84 GLN A N 1
ATOM 652 C CA . GLN A 1 84 ? -3.614 -8.632 -12.240 1.00 90.56 84 GLN A CA 1
ATOM 653 C C . GLN A 1 84 ? -2.660 -8.244 -13.373 1.00 90.56 84 GLN A C 1
ATOM 655 O O . GLN A 1 84 ? -2.633 -8.920 -14.396 1.00 90.56 84 GLN A O 1
ATOM 660 N N . ILE A 1 85 ? -1.901 -7.156 -13.205 1.00 90.69 85 ILE A N 1
ATOM 661 C CA . ILE A 1 85 ? -0.917 -6.708 -14.197 1.00 90.69 85 ILE A CA 1
ATOM 662 C C . ILE A 1 85 ? 0.306 -7.635 -14.204 1.00 90.69 85 ILE A C 1
ATOM 664 O O . ILE A 1 85 ? 0.844 -7.902 -15.269 1.00 90.69 85 ILE A O 1
ATOM 668 N N . ASP A 1 86 ? 0.720 -8.159 -13.051 1.00 90.88 86 ASP A N 1
ATOM 669 C CA . ASP A 1 86 ? 1.852 -9.091 -12.928 1.00 90.88 86 ASP A CA 1
ATOM 670 C C . ASP A 1 86 ? 1.629 -10.400 -13.705 1.00 90.88 86 ASP A C 1
ATOM 672 O O . ASP A 1 86 ? 2.572 -11.005 -14.201 1.00 90.88 86 ASP A O 1
ATOM 676 N N . GLU A 1 87 ? 0.370 -10.822 -13.854 1.00 90.75 87 GLU A N 1
ATOM 677 C CA . GLU A 1 87 ? -0.014 -12.008 -14.630 1.00 90.75 87 GLU A CA 1
ATOM 678 C C . GLU A 1 87 ? -0.097 -11.755 -16.151 1.00 90.75 87 GLU A C 1
ATOM 680 O O . GLU A 1 87 ? -0.320 -12.695 -16.923 1.00 90.75 87 GLU A O 1
ATOM 685 N N . MET A 1 88 ? 0.054 -10.506 -16.608 1.00 90.19 88 MET A N 1
ATOM 686 C CA . MET A 1 88 ? -0.023 -10.160 -18.030 1.00 90.19 88 MET A CA 1
ATOM 6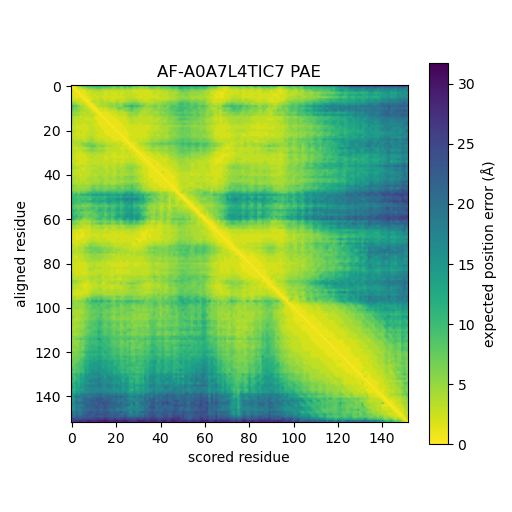87 C C . MET A 1 88 ? 1.258 -10.550 -18.785 1.00 90.19 88 MET A C 1
ATOM 689 O O . MET A 1 88 ? 2.359 -10.499 -18.236 1.00 90.19 88 MET A O 1
ATOM 693 N N . PRO A 1 89 ? 1.153 -10.911 -20.077 1.00 88.31 89 PRO A N 1
ATOM 694 C CA . PRO A 1 89 ? 2.331 -11.190 -20.888 1.00 88.31 89 PRO A CA 1
ATOM 695 C C . PRO A 1 89 ? 3.194 -9.931 -21.059 1.00 88.31 89 PRO A C 1
ATOM 697 O O . PRO A 1 89 ? 2.669 -8.825 -21.179 1.00 88.31 89 PRO A O 1
ATOM 700 N N . TYR A 1 90 ? 4.516 -10.122 -21.138 1.00 88.94 90 TYR A N 1
ATOM 701 C CA . TYR A 1 90 ? 5.520 -9.060 -21.324 1.00 88.94 90 TYR A CA 1
ATOM 702 C C . TYR A 1 90 ? 5.725 -8.132 -20.115 1.00 88.94 90 TYR A C 1
ATOM 704 O O . TYR A 1 90 ? 6.429 -7.125 -20.230 1.00 88.94 90 TYR A O 1
ATOM 712 N N . VAL A 1 91 ? 5.148 -8.475 -18.959 1.00 90.69 91 VAL A N 1
ATOM 713 C CA . VAL A 1 91 ? 5.432 -7.839 -17.669 1.00 90.69 91 VAL A CA 1
ATOM 714 C C . VAL A 1 91 ? 6.489 -8.660 -16.941 1.00 90.69 91 VAL A C 1
ATOM 716 O O . VAL A 1 91 ? 6.302 -9.845 -16.695 1.00 90.69 91 VAL A O 1
ATOM 719 N N . GLU A 1 92 ? 7.607 -8.028 -16.589 1.00 89.94 92 GLU A N 1
ATOM 720 C CA . GLU A 1 92 ? 8.678 -8.688 -15.840 1.00 89.94 92 GLU A CA 1
ATOM 721 C C . GLU A 1 92 ? 8.407 -8.673 -14.333 1.00 89.94 92 GLU A C 1
ATOM 723 O O . GLU A 1 92 ? 8.653 -9.654 -13.636 1.00 89.94 92 GLU A O 1
ATOM 728 N N . SER A 1 93 ? 7.919 -7.544 -13.815 1.00 89.00 93 SER A N 1
ATOM 729 C CA . SER A 1 93 ? 7.460 -7.440 -12.429 1.00 89.00 93 SER A CA 1
ATOM 730 C C . SER A 1 93 ? 6.638 -6.181 -12.202 1.00 89.00 93 SER A C 1
ATOM 732 O O . SER A 1 93 ? 6.824 -5.157 -12.865 1.00 89.00 93 SER A O 1
ATOM 734 N N . THR A 1 94 ? 5.767 -6.223 -11.201 1.00 90.25 94 THR A N 1
ATOM 735 C CA . THR A 1 94 ? 5.036 -5.052 -10.720 1.00 90.25 94 THR A CA 1
ATOM 736 C C . THR A 1 94 ? 5.518 -4.608 -9.337 1.00 90.25 94 THR A C 1
ATOM 738 O O . THR A 1 94 ? 5.794 -5.408 -8.446 1.00 90.25 94 THR A O 1
ATOM 741 N N . ASN A 1 95 ? 5.646 -3.296 -9.135 1.00 88.69 95 ASN A N 1
ATOM 742 C CA . ASN A 1 95 ? 6.039 -2.704 -7.861 1.00 88.69 95 ASN A CA 1
ATOM 743 C C . ASN A 1 95 ? 5.137 -1.522 -7.509 1.00 88.69 95 ASN A C 1
ATOM 745 O O . ASN A 1 95 ? 5.129 -0.502 -8.192 1.00 88.69 95 ASN A O 1
ATOM 749 N N . TYR A 1 96 ? 4.420 -1.633 -6.396 1.00 86.06 96 TYR A N 1
ATOM 750 C CA . TYR A 1 96 ? 3.537 -0.584 -5.880 1.00 86.06 96 TYR A CA 1
ATOM 751 C C . TYR A 1 96 ? 3.914 -0.112 -4.469 1.00 86.06 96 TYR A C 1
ATOM 753 O O . TYR A 1 96 ? 3.097 0.477 -3.757 1.00 86.06 96 TYR A O 1
ATOM 761 N N . GLY A 1 97 ? 5.149 -0.388 -4.034 1.00 81.12 97 GLY A N 1
ATOM 762 C CA . GLY A 1 97 ? 5.579 -0.124 -2.660 1.00 81.12 97 GLY A CA 1
ATOM 763 C C . GLY A 1 97 ? 4.857 -1.000 -1.630 1.00 81.12 97 GLY A C 1
ATOM 764 O O . GLY A 1 97 ? 4.539 -0.516 -0.541 1.00 81.12 97 GLY A O 1
ATOM 765 N N . GLN A 1 98 ? 4.601 -2.265 -1.987 1.00 78.19 98 GLN A N 1
ATOM 766 C CA . GLN A 1 98 ? 3.842 -3.262 -1.223 1.00 78.19 98 GLN A CA 1
ATOM 767 C C . GLN A 1 98 ? 4.113 -3.209 0.284 1.00 78.19 98 GLN A C 1
ATOM 769 O O . GLN A 1 98 ? 3.210 -2.893 1.056 1.00 78.19 98 GLN A O 1
ATOM 774 N N . ASP A 1 99 ? 5.366 -3.408 0.699 1.00 81.56 99 ASP A N 1
ATOM 775 C CA . ASP A 1 99 ? 5.752 -3.451 2.115 1.00 81.56 99 ASP A CA 1
ATOM 776 C C . ASP A 1 99 ? 5.346 -2.198 2.898 1.00 81.56 99 ASP A C 1
ATOM 778 O O . ASP A 1 99 ? 4.952 -2.271 4.064 1.00 81.56 99 ASP A O 1
ATOM 782 N N . PHE A 1 100 ? 5.475 -1.021 2.286 1.00 83.00 100 PHE A N 1
ATOM 783 C CA . PHE A 1 100 ? 5.157 0.238 2.950 1.00 83.00 100 PHE A CA 1
ATOM 784 C C . PHE A 1 100 ? 3.645 0.452 3.031 1.00 83.00 100 PHE A C 1
ATOM 786 O O . PHE A 1 100 ? 3.122 0.833 4.082 1.00 83.00 100 PHE A O 1
ATOM 793 N N . VAL A 1 101 ? 2.942 0.179 1.931 1.00 83.88 101 VAL A N 1
ATOM 794 C CA . VAL A 1 101 ? 1.492 0.358 1.819 1.00 83.88 101 VAL A CA 1
ATOM 795 C C . VAL A 1 101 ? 0.747 -0.632 2.717 1.00 83.88 101 VAL A C 1
ATOM 797 O O . VAL A 1 101 ? -0.138 -0.221 3.469 1.00 83.88 101 VAL A O 1
ATOM 800 N N . GLU A 1 102 ? 1.143 -1.905 2.724 1.00 84.94 102 GLU A N 1
ATOM 801 C CA . GLU A 1 102 ? 0.558 -2.936 3.588 1.00 84.94 102 GLU A CA 1
ATOM 802 C C . GLU A 1 102 ? 0.747 -2.610 5.070 1.00 84.94 102 GLU A C 1
ATOM 804 O O . GLU A 1 102 ? -0.206 -2.668 5.848 1.00 84.94 102 GLU A O 1
ATOM 809 N N . ARG A 1 103 ? 1.954 -2.191 5.477 1.00 88.12 103 ARG A N 1
ATOM 810 C CA . ARG A 1 103 ? 2.215 -1.775 6.865 1.00 88.12 103 ARG A CA 1
ATOM 811 C C . ARG A 1 103 ? 1.368 -0.575 7.268 1.00 88.12 103 ARG A C 1
ATOM 813 O O . ARG A 1 103 ? 0.879 -0.529 8.397 1.00 88.12 103 ARG A O 1
ATOM 820 N N . LEU A 1 104 ? 1.185 0.388 6.366 1.00 89.31 104 LEU A N 1
ATOM 821 C CA . LEU A 1 104 ? 0.356 1.562 6.618 1.00 89.31 104 LEU A CA 1
ATOM 822 C C . LEU A 1 104 ? -1.120 1.183 6.797 1.00 89.31 104 LEU A C 1
ATOM 824 O O . LEU A 1 104 ? -1.766 1.671 7.731 1.00 89.31 104 LEU A O 1
ATOM 828 N N . PHE A 1 105 ? -1.654 0.308 5.942 1.00 88.31 105 PHE A N 1
ATOM 829 C CA . PHE A 1 105 ? -3.026 -0.181 6.079 1.00 88.31 105 PHE A CA 1
ATOM 830 C C . PHE A 1 105 ? -3.207 -1.015 7.346 1.00 88.31 105 PHE A C 1
ATOM 832 O O . PHE A 1 105 ? -4.108 -0.716 8.128 1.00 88.31 105 PHE A O 1
ATOM 839 N N . ALA A 1 106 ? -2.297 -1.948 7.635 1.00 90.62 106 ALA A N 1
ATOM 840 C CA . ALA A 1 106 ? -2.333 -2.743 8.861 1.00 90.62 106 ALA A CA 1
ATOM 841 C C . ALA A 1 106 ? -2.295 -1.863 10.122 1.00 90.62 106 ALA A C 1
ATOM 843 O O . ALA A 1 106 ? -3.054 -2.081 11.069 1.00 90.62 106 ALA A O 1
ATOM 844 N N . PHE A 1 107 ? -1.453 -0.824 10.133 1.00 94.44 107 PHE A N 1
ATOM 845 C CA . PHE A 1 107 ? -1.405 0.142 11.228 1.00 94.44 107 PHE A CA 1
ATOM 846 C C . PHE A 1 107 ? -2.715 0.928 11.361 1.00 94.44 107 PHE A C 1
ATOM 848 O O . PHE A 1 107 ? -3.223 1.108 12.468 1.00 94.44 107 PHE A O 1
ATOM 855 N N . THR A 1 108 ? -3.282 1.377 10.240 1.00 93.12 108 THR A N 1
ATOM 856 C CA . THR A 1 108 ? -4.542 2.133 10.216 1.00 93.12 108 THR A CA 1
ATOM 857 C C . THR A 1 108 ? -5.710 1.285 10.717 1.00 93.12 108 THR A C 1
ATOM 859 O O . THR A 1 108 ? -6.522 1.766 11.511 1.00 93.12 108 THR A O 1
ATOM 862 N N . ASP A 1 109 ? -5.772 0.016 10.322 1.00 93.81 109 ASP A N 1
ATOM 863 C CA . ASP A 1 109 ? -6.805 -0.923 10.759 1.00 93.81 109 ASP A CA 1
ATOM 864 C C . ASP A 1 109 ? -6.663 -1.284 12.239 1.00 93.81 109 ASP A C 1
ATOM 866 O O . ASP A 1 109 ? -7.659 -1.337 12.969 1.00 93.81 109 ASP A O 1
ATOM 870 N N . LEU A 1 110 ? -5.430 -1.440 12.726 1.00 96.19 110 LEU A N 1
ATOM 871 C CA . LEU A 1 110 ? -5.154 -1.608 14.150 1.00 96.19 110 LEU A CA 1
ATOM 872 C C . LEU A 1 110 ? -5.597 -0.373 14.945 1.00 96.19 110 LEU A C 1
ATOM 874 O O . LEU A 1 110 ? -6.316 -0.503 15.939 1.00 96.19 110 LEU A O 1
ATOM 878 N N . ALA A 1 111 ? -5.232 0.827 14.489 1.00 97.12 111 ALA A N 1
ATOM 879 C CA . ALA A 1 111 ? -5.622 2.080 15.129 1.00 97.12 111 ALA A CA 1
ATOM 880 C C . ALA A 1 111 ? -7.149 2.252 15.148 1.00 97.12 111 ALA A C 1
ATOM 882 O O . ALA A 1 111 ? -7.722 2.624 16.174 1.00 97.12 111 ALA A O 1
ATOM 883 N N . ARG A 1 112 ? -7.826 1.914 14.044 1.00 96.69 112 ARG A N 1
ATOM 884 C CA . ARG A 1 112 ? -9.290 1.915 13.943 1.00 96.69 112 ARG A CA 1
ATOM 885 C C . ARG A 1 112 ? -9.918 0.934 14.930 1.00 96.69 112 ARG A C 1
ATOM 887 O O . ARG A 1 112 ? -10.856 1.304 15.632 1.00 96.69 112 ARG A O 1
ATOM 894 N N . THR A 1 113 ? -9.391 -0.283 15.018 1.00 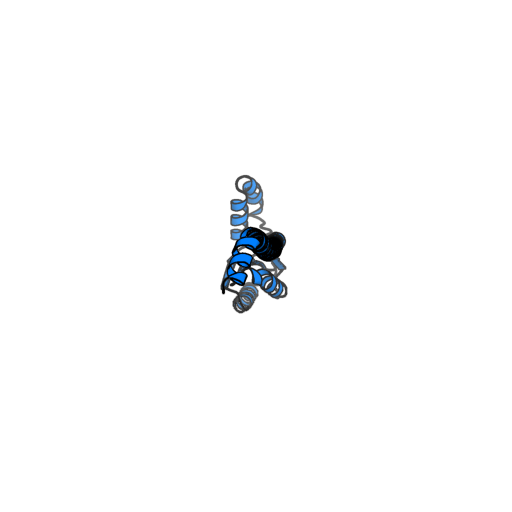96.75 113 THR A N 1
ATOM 895 C CA . THR A 1 113 ? -9.902 -1.328 15.917 1.00 96.75 113 THR A CA 1
ATOM 896 C C . THR A 1 113 ? -9.777 -0.915 17.381 1.00 96.75 113 THR A C 1
ATOM 898 O O . THR A 1 113 ? -10.753 -0.975 18.130 1.00 96.75 113 THR A O 1
ATOM 901 N N . ILE A 1 114 ? -8.603 -0.420 17.785 1.00 97.50 114 ILE A N 1
ATOM 902 C CA . ILE A 1 114 ? -8.384 0.110 19.138 1.00 97.50 114 ILE A CA 1
ATOM 903 C C . ILE A 1 114 ? -9.313 1.298 19.400 1.00 97.50 114 ILE A C 1
ATOM 905 O O . ILE A 1 114 ? -9.932 1.368 20.460 1.00 97.50 114 ILE A O 1
ATOM 909 N N . GLY A 1 115 ? -9.466 2.201 18.427 1.00 97.56 115 GLY A N 1
ATOM 910 C CA . GLY A 1 115 ? -10.380 3.337 18.522 1.00 97.56 115 GLY A CA 1
ATOM 911 C C . GLY A 1 115 ? -11.821 2.911 18.806 1.00 97.56 115 GLY A C 1
ATOM 912 O O . GLY A 1 115 ? -12.453 3.447 19.715 1.00 97.56 115 GLY A O 1
ATOM 913 N N . VAL A 1 116 ? -12.327 1.898 18.098 1.00 97.88 116 VAL A N 1
ATOM 914 C CA . VAL A 1 116 ? -13.676 1.351 18.326 1.00 97.88 116 VAL A CA 1
ATOM 915 C C . VAL A 1 116 ? -13.805 0.745 19.726 1.00 97.88 116 VAL A C 1
ATOM 917 O O . VAL A 1 116 ? -14.779 1.030 20.424 1.00 97.88 116 VAL A O 1
ATOM 920 N N . ILE A 1 117 ? -12.816 -0.035 20.175 1.00 97.88 117 ILE A N 1
ATOM 921 C CA . ILE A 1 117 ? -12.808 -0.623 21.525 1.00 97.88 117 ILE A CA 1
ATOM 922 C C . ILE A 1 117 ? -12.850 0.473 22.595 1.00 97.88 117 ILE A C 1
ATOM 924 O O . ILE A 1 117 ? -13.625 0.377 23.549 1.00 97.88 117 ILE A O 1
ATOM 928 N N . LEU A 1 118 ? -12.060 1.536 22.425 1.00 98.00 118 LEU A N 1
ATOM 929 C CA . LEU A 1 118 ? -12.047 2.669 23.347 1.00 98.00 118 LEU A CA 1
ATOM 930 C C . LEU A 1 118 ? -13.397 3.384 23.386 1.00 98.00 118 LEU A C 1
ATOM 932 O O . LEU A 1 118 ? -13.896 3.648 24.476 1.00 98.00 118 LEU A O 1
ATOM 936 N N . ILE A 1 119 ? -14.024 3.646 22.236 1.00 97.94 119 ILE A N 1
ATOM 937 C CA . ILE A 1 119 ? -15.350 4.283 22.173 1.00 97.94 119 ILE A CA 1
ATOM 938 C C . ILE A 1 119 ? -16.387 3.453 22.940 1.00 97.94 119 ILE A C 1
ATOM 940 O O . ILE A 1 119 ? -17.133 3.994 23.761 1.00 97.94 119 ILE A O 1
ATOM 944 N N . VAL A 1 120 ? -16.407 2.135 22.728 1.00 97.94 120 VAL A N 1
ATOM 945 C CA . VAL A 1 120 ? -17.325 1.225 23.430 1.00 97.94 120 VAL A CA 1
ATOM 946 C C . VAL A 1 120 ? -17.043 1.211 24.937 1.00 97.94 120 VAL A C 1
ATOM 948 O O . VAL A 1 120 ? -17.969 1.328 25.744 1.00 97.94 120 VAL A O 1
ATOM 951 N N . GLY A 1 121 ? -15.771 1.139 25.338 1.00 97.81 121 GLY A N 1
ATOM 952 C CA . GLY A 1 121 ? -15.366 1.190 26.745 1.00 97.81 121 GLY A CA 1
ATOM 953 C C . GLY A 1 121 ? -15.728 2.514 27.427 1.00 97.81 121 GLY A C 1
ATOM 954 O O . GLY A 1 121 ? -16.194 2.526 28.571 1.00 97.81 121 GLY A O 1
ATOM 955 N N . MET A 1 122 ? -15.587 3.635 26.717 1.00 97.88 122 MET A N 1
ATOM 956 C CA . MET A 1 122 ? -15.991 4.956 27.198 1.00 97.88 122 MET A CA 1
ATOM 957 C C . MET A 1 122 ? -17.505 5.053 27.383 1.00 97.88 122 MET A C 1
ATOM 959 O O . MET A 1 122 ? -17.947 5.544 28.421 1.00 97.88 122 MET A O 1
ATOM 963 N N . MET A 1 123 ? -18.304 4.541 26.440 1.00 98.00 123 MET A N 1
ATOM 964 C CA . MET A 1 123 ? -19.762 4.481 26.603 1.00 98.00 123 MET A CA 1
ATOM 965 C C . MET A 1 123 ? -20.159 3.664 27.834 1.00 98.00 123 MET A C 1
ATOM 967 O O . MET A 1 123 ? -21.000 4.100 28.622 1.00 98.00 123 MET A O 1
ATOM 971 N N . PHE A 1 124 ? -19.525 2.508 28.040 1.00 97.62 124 PHE A N 1
ATOM 972 C CA . PHE A 1 124 ? -19.794 1.667 29.204 1.00 97.62 124 PHE A CA 1
ATOM 973 C C . PHE A 1 124 ? -19.446 2.379 30.518 1.00 97.62 124 PHE A C 1
ATOM 975 O O . PHE A 1 124 ? -20.243 2.400 31.458 1.00 97.62 124 PHE A O 1
ATOM 982 N N . THR A 1 125 ? -18.285 3.034 30.559 1.00 97.50 125 THR A N 1
ATOM 983 C CA . THR A 1 125 ? -17.829 3.812 31.719 1.00 97.50 125 THR A CA 1
ATOM 984 C C . THR A 1 125 ? -18.776 4.974 32.019 1.00 97.50 125 THR A C 1
ATOM 986 O O . THR A 1 125 ? -19.150 5.184 33.173 1.00 97.50 125 THR A O 1
ATOM 989 N N . ALA A 1 126 ? -19.227 5.698 30.99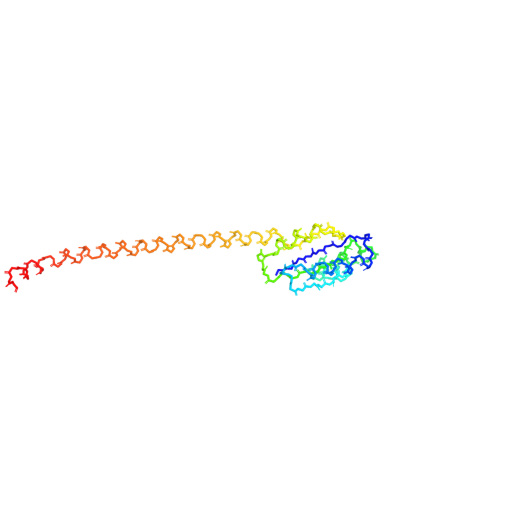2 1.00 96.94 126 ALA A N 1
ATOM 990 C CA . ALA A 1 126 ? -20.187 6.787 31.140 1.00 96.94 126 ALA A CA 1
ATOM 991 C C . ALA A 1 126 ? -21.523 6.297 31.721 1.00 96.94 126 ALA A C 1
ATOM 993 O O . ALA A 1 126 ? -22.017 6.876 32.689 1.00 96.94 126 ALA A O 1
ATOM 994 N N . MET A 1 127 ? -22.080 5.196 31.200 1.00 96.94 127 MET A N 1
ATOM 995 C CA . MET A 1 127 ? -23.307 4.595 31.741 1.00 96.94 127 MET A CA 1
ATOM 996 C C . MET A 1 127 ? -23.142 4.161 33.202 1.00 96.94 127 MET A C 1
ATOM 998 O O . MET A 1 127 ? -24.026 4.410 34.025 1.00 96.94 127 MET A O 1
ATOM 1002 N N . PHE A 1 128 ? -22.002 3.558 33.545 1.00 96.62 128 PHE A N 1
ATOM 1003 C CA . PHE A 1 128 ? -21.697 3.145 34.913 1.00 96.62 128 PHE A CA 1
ATOM 1004 C C . PHE A 1 128 ? -21.628 4.337 35.878 1.00 96.62 128 PHE A C 1
ATOM 1006 O O . PHE A 1 128 ? -22.201 4.287 36.970 1.00 96.62 128 PHE A O 1
ATOM 1013 N N . LEU A 1 129 ? -20.976 5.431 35.471 1.00 96.31 129 LEU A N 1
ATOM 1014 C CA . LEU A 1 129 ? -20.925 6.661 36.260 1.00 96.31 129 LEU A CA 1
ATOM 1015 C C . LEU A 1 129 ? -22.319 7.263 36.449 1.00 96.31 129 LEU A C 1
ATOM 1017 O O . LEU A 1 129 ? -22.684 7.564 37.580 1.00 96.31 129 LEU A O 1
ATOM 1021 N N . ILE A 1 130 ? -23.126 7.361 35.387 1.00 96.31 130 ILE A N 1
ATOM 1022 C CA . ILE A 1 130 ? -24.504 7.871 35.466 1.00 96.31 130 ILE A CA 1
ATOM 1023 C C . ILE A 1 130 ? -25.331 7.052 36.466 1.00 96.31 130 ILE A C 1
ATOM 1025 O O . ILE A 1 130 ? -25.974 7.621 37.350 1.00 96.31 130 ILE A O 1
ATOM 1029 N N . ALA A 1 131 ? -25.283 5.720 36.378 1.00 95.19 131 ALA A N 1
ATOM 1030 C CA . ALA A 1 131 ? -26.017 4.840 37.285 1.00 95.19 131 ALA A CA 1
ATOM 1031 C C . ALA A 1 131 ? -25.580 5.019 38.750 1.00 95.19 131 ALA A C 1
ATOM 1033 O O . ALA A 1 131 ? -26.421 5.114 39.651 1.00 95.19 131 ALA A O 1
ATOM 1034 N N . ASN A 1 132 ? -24.270 5.114 38.994 1.00 95.00 132 ASN A N 1
ATOM 1035 C CA . ASN A 1 132 ? -23.739 5.348 40.335 1.00 95.00 132 ASN A CA 1
ATOM 1036 C C . ASN A 1 132 ? -24.127 6.721 40.879 1.00 95.00 132 ASN A C 1
ATOM 1038 O O . ASN A 1 132 ? -24.555 6.819 42.031 1.00 95.00 132 ASN A O 1
ATOM 1042 N N . THR A 1 133 ? -24.044 7.766 40.059 1.00 95.25 133 THR A N 1
ATOM 1043 C CA . THR A 1 133 ? -24.470 9.113 40.442 1.00 95.25 133 THR A CA 1
ATOM 1044 C C . THR A 1 133 ? -25.950 9.127 40.815 1.00 95.25 133 THR A C 1
ATOM 1046 O O . THR A 1 133 ? -26.283 9.595 41.902 1.00 95.25 133 THR A O 1
ATOM 1049 N N . ILE A 1 134 ? -26.833 8.526 40.005 1.00 93.81 134 ILE A N 1
ATOM 1050 C CA . ILE A 1 134 ? -28.270 8.413 40.316 1.00 93.81 134 ILE A CA 1
ATOM 1051 C C . ILE A 1 134 ? -28.486 7.713 41.664 1.00 93.81 134 ILE A C 1
ATOM 1053 O O . ILE A 1 134 ? -29.252 8.199 42.498 1.00 93.81 134 ILE A O 1
ATOM 1057 N N . LYS A 1 135 ? -27.788 6.598 41.918 1.00 93.12 135 LYS A N 1
ATOM 1058 C CA . LYS A 1 135 ? -27.892 5.857 43.183 1.00 93.12 135 LYS A CA 1
ATOM 1059 C C . LYS A 1 135 ? -27.517 6.728 44.384 1.00 93.12 135 LYS A C 1
ATOM 1061 O O . LYS A 1 135 ? -28.251 6.749 45.374 1.00 93.12 135 LYS A O 1
ATOM 1066 N N . ILE A 1 136 ? -26.402 7.455 44.296 1.00 93.00 136 ILE A N 1
ATOM 1067 C CA . ILE A 1 136 ? -25.940 8.360 45.358 1.00 93.00 136 ILE A CA 1
ATOM 1068 C C . ILE A 1 136 ? -26.968 9.475 45.585 1.00 93.00 136 ILE A C 1
ATOM 1070 O O . ILE A 1 136 ? -27.355 9.729 46.726 1.00 93.00 136 ILE A O 1
ATOM 1074 N N . THR A 1 137 ? -27.473 10.091 44.514 1.00 92.62 137 THR A N 1
ATOM 1075 C CA . THR A 1 137 ? -28.478 11.158 44.597 1.00 92.62 137 THR A CA 1
ATOM 1076 C C . THR A 1 137 ? -29.783 10.677 45.238 1.00 92.62 137 THR A C 1
ATOM 1078 O O . THR A 1 137 ? -30.334 11.373 46.092 1.00 92.62 137 THR A O 1
ATOM 1081 N N . ILE A 1 138 ? -30.268 9.478 44.895 1.00 89.81 138 ILE A N 1
ATOM 1082 C CA . ILE A 1 138 ? -31.471 8.893 45.511 1.00 89.81 138 ILE A CA 1
ATOM 1083 C C . ILE A 1 138 ? -31.267 8.680 47.014 1.00 89.81 138 ILE A C 1
ATOM 1085 O O . ILE A 1 138 ? -32.152 9.006 47.806 1.00 89.81 138 ILE A O 1
ATOM 1089 N N . ILE A 1 139 ? -30.105 8.162 47.428 1.00 91.94 139 ILE A N 1
ATOM 1090 C CA . ILE A 1 139 ? -29.792 7.952 48.849 1.00 91.94 139 ILE A CA 1
ATOM 1091 C C . ILE A 1 139 ? -29.755 9.291 49.595 1.00 91.94 139 ILE A C 1
ATOM 1093 O O . ILE A 1 139 ? -30.341 9.396 50.673 1.00 91.94 139 ILE A O 1
ATOM 1097 N N . ALA A 1 140 ? -29.145 10.323 49.007 1.00 90.56 140 ALA A N 1
ATOM 1098 C CA . ALA A 1 140 ? -29.084 11.657 49.601 1.00 90.56 140 ALA A CA 1
ATOM 1099 C C . ALA A 1 140 ? -30.479 12.281 49.800 1.00 90.56 140 ALA A C 1
ATOM 1101 O O . ALA A 1 140 ? -30.738 12.894 50.834 1.00 90.56 140 ALA A O 1
ATOM 1102 N N . ARG A 1 141 ? -31.411 12.072 48.858 1.00 90.81 141 ARG A N 1
ATOM 1103 C CA . ARG A 1 141 ? -32.794 12.587 48.940 1.00 90.81 141 ARG A CA 1
ATOM 1104 C C . ARG A 1 141 ? -33.779 11.642 49.629 1.00 90.81 141 ARG A C 1
ATOM 1106 O O . ARG A 1 141 ? -34.957 11.969 49.748 1.00 90.81 141 ARG A O 1
ATOM 1113 N N . LYS A 1 142 ? -33.327 10.484 50.125 1.00 90.00 142 LYS A N 1
ATOM 1114 C CA . LYS A 1 142 ? -34.193 9.426 50.679 1.00 90.00 142 LYS A CA 1
ATOM 1115 C C . LYS A 1 142 ? -35.162 9.939 51.750 1.00 90.00 142 LYS A C 1
ATOM 1117 O O . LYS A 1 142 ? -36.326 9.548 51.748 1.00 90.00 142 LYS A O 1
ATOM 1122 N N . ARG A 1 143 ? -34.695 10.816 52.647 1.00 84.94 143 ARG A N 1
ATOM 1123 C CA . ARG A 1 143 ? -35.516 11.389 53.727 1.00 84.94 143 ARG A CA 1
ATOM 1124 C C . ARG A 1 143 ? -36.581 12.349 53.194 1.00 84.94 143 ARG A C 1
ATOM 1126 O O . ARG A 1 143 ? -37.721 12.282 53.632 1.00 84.94 143 ARG A O 1
ATOM 1133 N N . GLU A 1 144 ? -36.215 13.192 52.232 1.00 85.31 144 GLU A N 1
ATOM 1134 C CA . GLU A 1 144 ? -37.116 14.139 51.561 1.00 85.31 144 GLU A CA 1
ATOM 1135 C C . GLU A 1 144 ? -38.244 13.381 50.836 1.00 85.31 144 GLU A C 1
ATOM 1137 O O . GLU A 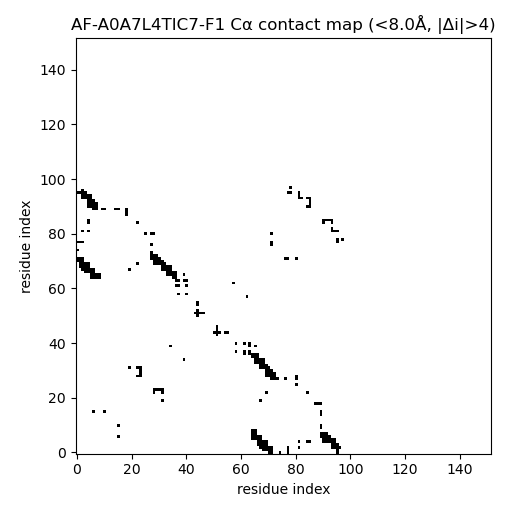1 144 ? -39.425 13.651 51.049 1.00 85.31 144 GLU A O 1
ATOM 1142 N N . ILE A 1 145 ? -37.877 12.329 50.093 1.00 84.00 145 ILE A N 1
ATOM 1143 C CA . ILE A 1 145 ? -38.809 11.433 49.391 1.00 84.00 145 ILE A CA 1
ATOM 1144 C C . ILE A 1 145 ? -39.723 10.683 50.378 1.00 84.00 145 ILE A C 1
ATOM 1146 O O . ILE A 1 145 ? -40.911 10.511 50.108 1.00 84.00 145 ILE A O 1
ATOM 1150 N N . GLN A 1 146 ? -39.204 10.235 51.529 1.00 85.69 146 GLN A N 1
ATOM 1151 C CA . GLN A 1 146 ? -40.016 9.588 52.569 1.00 85.69 146 GLN A CA 1
ATOM 115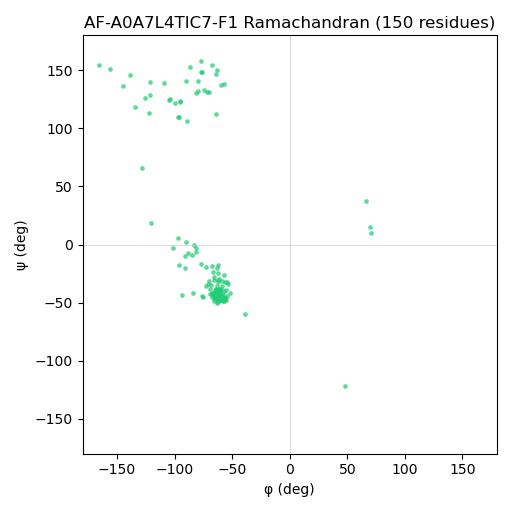2 C C . GLN A 1 146 ? -41.043 10.535 53.195 1.00 85.69 146 GLN A C 1
ATOM 1154 O O . GLN A 1 146 ? -42.170 10.109 53.429 1.00 85.69 146 GLN A O 1
ATOM 1159 N N . ILE A 1 147 ? -40.670 11.792 53.458 1.00 84.62 147 ILE A N 1
ATOM 1160 C CA . ILE A 1 147 ? -41.589 12.797 54.011 1.00 84.62 147 ILE A CA 1
ATOM 1161 C C . ILE A 1 147 ? -42.699 13.101 53.000 1.00 84.62 147 ILE A C 1
ATOM 1163 O O . ILE A 1 147 ? -43.867 13.042 53.366 1.00 84.62 147 ILE A O 1
ATOM 1167 N N . MET A 1 148 ? -42.362 13.331 51.724 1.00 84.94 148 MET A N 1
ATOM 1168 C CA . MET A 1 148 ? -43.360 13.550 50.665 1.00 84.94 148 MET A CA 1
ATOM 1169 C C . MET A 1 148 ? -44.341 12.376 50.540 1.00 84.94 148 MET A C 1
ATOM 1171 O O . MET A 1 148 ? -45.542 12.587 50.432 1.00 84.94 148 MET A O 1
ATOM 1175 N N . LYS A 1 149 ? -43.856 11.133 50.655 1.00 79.38 149 LYS A N 1
ATOM 1176 C CA . LYS A 1 149 ? -44.716 9.938 50.649 1.00 79.38 149 LYS A CA 1
ATOM 1177 C C . LYS A 1 149 ? -45.718 9.858 51.808 1.00 79.38 149 LYS A C 1
ATOM 1179 O O . LYS A 1 149 ? -46.693 9.127 51.683 1.00 79.38 149 LYS A O 1
ATOM 1184 N N . LEU A 1 150 ? -45.455 10.517 52.935 1.00 79.50 150 LEU A N 1
ATOM 1185 C CA . LEU A 1 150 ? -46.299 10.454 54.136 1.00 79.50 150 LEU A CA 1
ATOM 1186 C C . LEU A 1 150 ? -47.379 11.538 54.173 1.00 79.50 150 LEU A C 1
ATOM 1188 O O . LEU A 1 150 ? -48.343 11.390 54.918 1.00 79.50 150 LEU A O 1
ATOM 1192 N N . VAL A 1 151 ? -47.209 12.618 53.411 1.00 80.38 151 VAL A N 1
ATOM 1193 C CA . VAL A 1 151 ? -48.109 13.780 53.449 1.00 80.38 151 VAL A CA 1
ATOM 1194 C C . VAL A 1 151 ? -49.175 13.725 52.345 1.00 80.38 151 VAL A C 1
ATOM 1196 O O . VAL A 1 151 ? -50.226 14.338 52.515 1.00 80.38 151 VAL A O 1
ATOM 1199 N N . GLY A 1 152 ? -48.970 12.902 51.308 1.00 59.62 152 GLY A N 1
ATOM 1200 C CA . GLY A 1 152 ? -49.885 12.769 50.168 1.00 59.62 152 GLY A CA 1
ATOM 1201 C C . GLY A 1 152 ? -49.559 13.771 49.078 1.00 59.62 152 GLY A C 1
ATOM 1202 O O . GLY A 1 152 ? -49.845 14.969 49.284 1.00 59.62 152 GLY A O 1
#